Protein AF-A0A2E0S6U9-F1 (afdb_monomer)

Structure (mmCIF, N/CA/C/O backbone):
data_AF-A0A2E0S6U9-F1
#
_entry.id   AF-A0A2E0S6U9-F1
#
loop_
_atom_site.group_PDB
_atom_site.id
_atom_site.type_symbol
_atom_site.label_atom_id
_atom_site.label_alt_id
_atom_site.label_comp_id
_atom_site.label_asym_id
_atom_site.label_entity_id
_atom_site.label_seq_id
_atom_site.pdbx_PDB_ins_code
_atom_site.Cartn_x
_atom_site.Cartn_y
_atom_site.Cartn_z
_atom_site.occupancy
_atom_site.B_iso_or_equiv
_atom_site.auth_seq_id
_atom_site.auth_comp_id
_atom_site.auth_asym_id
_atom_site.auth_atom_id
_atom_site.pdbx_PDB_model_num
ATOM 1 N N . MET A 1 1 ? -7.285 19.232 7.018 1.00 40.34 1 MET A N 1
ATOM 2 C CA . MET A 1 1 ? -7.497 17.802 6.707 1.00 40.34 1 MET A CA 1
ATOM 3 C C . MET A 1 1 ? -6.427 17.408 5.700 1.00 40.34 1 MET A C 1
ATOM 5 O O . MET A 1 1 ? -6.322 18.082 4.688 1.00 40.34 1 MET A O 1
ATOM 9 N N . LYS A 1 2 ? -5.552 16.440 6.004 1.00 45.44 2 LYS A N 1
ATOM 10 C CA . LYS A 1 2 ? -4.539 15.976 5.040 1.00 45.44 2 LYS A CA 1
ATOM 11 C C . LYS A 1 2 ? -5.248 15.046 4.053 1.00 45.44 2 LYS A C 1
ATOM 13 O O . LYS A 1 2 ? -5.573 13.913 4.400 1.00 45.44 2 LYS A O 1
ATOM 18 N N . GLU A 1 3 ? -5.566 15.547 2.867 1.00 54.53 3 GLU A N 1
ATOM 19 C CA . GLU A 1 3 ? -6.102 14.721 1.787 1.00 54.53 3 GLU A CA 1
ATOM 20 C C . GLU A 1 3 ? -4.979 13.824 1.266 1.00 54.53 3 GLU A C 1
ATOM 22 O O . GLU A 1 3 ? -4.078 14.262 0.554 1.00 54.53 3 GLU A O 1
ATOM 27 N N . TYR A 1 4 ? -4.991 12.564 1.693 1.00 60.06 4 TYR A N 1
ATOM 28 C CA . TYR A 1 4 ? -4.04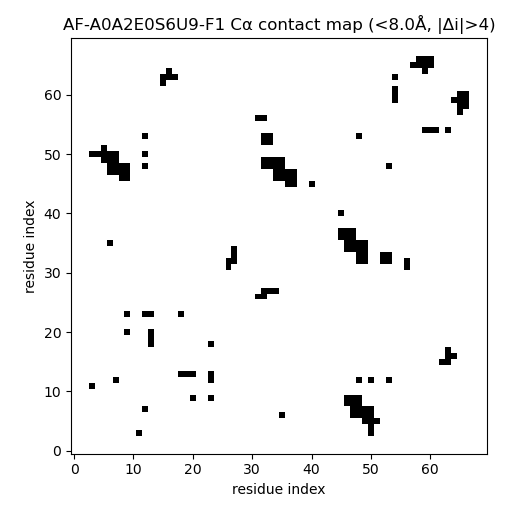8 11.577 1.189 1.00 60.06 4 TYR A CA 1
ATOM 29 C C . TYR A 1 4 ? -4.366 11.238 -0.271 1.00 60.06 4 TYR A C 1
ATOM 31 O O . TYR A 1 4 ? -5.535 10.979 -0.586 1.00 60.06 4 TYR A O 1
ATOM 39 N N . PRO A 1 5 ? -3.355 11.173 -1.155 1.00 69.50 5 PRO A N 1
ATOM 40 C CA . PRO A 1 5 ? -3.565 10.780 -2.538 1.00 69.50 5 PRO A CA 1
ATOM 41 C C . PRO A 1 5 ? -4.171 9.367 -2.621 1.00 69.50 5 PRO A C 1
ATOM 43 O O . PRO A 1 5 ? -3.943 8.527 -1.745 1.00 69.50 5 PRO A O 1
ATOM 46 N N . PRO A 1 6 ? -4.910 9.041 -3.698 1.00 77.94 6 PRO A N 1
ATOM 47 C CA . PRO A 1 6 ? -5.482 7.703 -3.885 1.00 77.94 6 PRO A CA 1
ATOM 48 C C . PRO A 1 6 ? -4.406 6.605 -3.956 1.00 77.94 6 PRO A C 1
ATOM 50 O O . PRO A 1 6 ? -4.676 5.438 -3.665 1.00 77.94 6 PRO A O 1
ATOM 53 N N . LEU A 1 7 ? -3.186 6.994 -4.329 1.00 84.69 7 LEU A N 1
ATOM 54 C CA . LEU A 1 7 ? -1.995 6.164 -4.402 1.00 84.69 7 LEU A CA 1
ATOM 55 C C . LEU A 1 7 ? -0.988 6.627 -3.350 1.00 84.69 7 LEU A C 1
ATOM 57 O O . LEU A 1 7 ? -0.287 7.614 -3.556 1.00 84.69 7 LEU A O 1
ATOM 61 N N . LEU A 1 8 ? -0.900 5.875 -2.263 1.00 84.69 8 LEU A N 1
ATOM 62 C CA . LEU A 1 8 ? -0.021 6.130 -1.136 1.00 84.69 8 LEU A CA 1
ATOM 63 C C . LEU A 1 8 ? 1.370 5.557 -1.373 1.00 84.69 8 LEU A C 1
ATOM 65 O O . LEU A 1 8 ? 1.548 4.427 -1.827 1.00 84.69 8 LEU A O 1
ATOM 69 N N . THR A 1 9 ? 2.384 6.308 -0.993 1.00 85.38 9 THR A N 1
ATOM 70 C CA . THR A 1 9 ? 3.734 5.791 -0.790 1.00 85.38 9 THR A CA 1
ATOM 71 C C . THR A 1 9 ? 3.775 4.786 0.372 1.00 85.38 9 THR A C 1
ATOM 73 O O . THR A 1 9 ? 2.876 4.754 1.211 1.00 85.38 9 THR A O 1
ATOM 76 N N . LYS A 1 10 ? 4.821 3.944 0.453 1.00 83.62 10 LYS A N 1
ATOM 77 C CA . LYS A 1 10 ? 5.001 3.034 1.602 1.00 83.62 10 LYS A CA 1
ATOM 78 C C . LYS A 1 10 ? 4.984 3.813 2.920 1.00 83.62 10 LYS A C 1
ATOM 80 O O . LYS A 1 10 ? 4.351 3.357 3.860 1.00 83.62 10 LYS A O 1
ATOM 85 N N . SER A 1 11 ? 5.648 4.967 2.977 1.00 83.50 11 SER A N 1
ATOM 86 C CA . SER A 1 11 ? 5.684 5.801 4.183 1.00 83.50 11 SER A CA 1
ATOM 87 C C . SER A 1 11 ? 4.306 6.359 4.521 1.00 83.50 11 SER A C 1
ATOM 89 O O . SER A 1 11 ? 3.875 6.229 5.657 1.00 83.50 11 SER A O 1
ATOM 91 N N . GLU A 1 12 ? 3.569 6.868 3.530 1.00 85.56 12 GLU A N 1
ATOM 92 C CA . GLU A 1 12 ? 2.222 7.402 3.765 1.00 85.56 12 GLU A CA 1
ATOM 93 C C . GLU A 1 12 ? 1.243 6.309 4.203 1.00 85.56 12 GLU A C 1
ATOM 95 O O . GLU A 1 12 ? 0.411 6.533 5.071 1.00 85.56 12 GLU A O 1
ATOM 100 N N . ALA A 1 13 ? 1.351 5.104 3.639 1.00 83.38 13 ALA A N 1
ATOM 101 C CA . ALA A 1 13 ? 0.542 3.966 4.059 1.00 83.38 13 ALA A CA 1
ATOM 102 C C . ALA A 1 13 ? 0.842 3.559 5.512 1.00 83.38 13 ALA A C 1
ATOM 104 O O . ALA A 1 13 ? -0.066 3.145 6.228 1.00 83.38 13 ALA A O 1
ATOM 105 N N . LEU A 1 14 ? 2.093 3.696 5.964 1.00 85.25 14 LEU A N 1
ATOM 106 C CA . LEU A 1 14 ? 2.480 3.449 7.356 1.00 85.25 14 LEU A CA 1
ATOM 107 C C . LEU A 1 14 ? 1.967 4.544 8.289 1.00 85.25 14 LEU A C 1
ATOM 109 O O . LEU A 1 14 ? 1.442 4.221 9.346 1.00 85.25 14 LEU A O 1
ATOM 113 N N . GLU A 1 15 ? 2.060 5.812 7.887 1.00 84.50 15 GLU A N 1
ATOM 114 C CA . GLU A 1 15 ? 1.502 6.932 8.655 1.00 84.50 15 GLU A CA 1
ATOM 115 C C . GLU A 1 15 ? -0.025 6.846 8.759 1.00 84.50 15 GLU A C 1
ATOM 117 O O . GLU A 1 15 ? -0.580 7.088 9.824 1.00 84.50 15 GLU A O 1
ATOM 122 N N . LEU A 1 16 ? -0.703 6.456 7.674 1.00 82.50 16 LEU A N 1
ATOM 123 C CA . LEU A 1 16 ? -2.158 6.316 7.633 1.00 82.50 16 LEU A CA 1
ATOM 124 C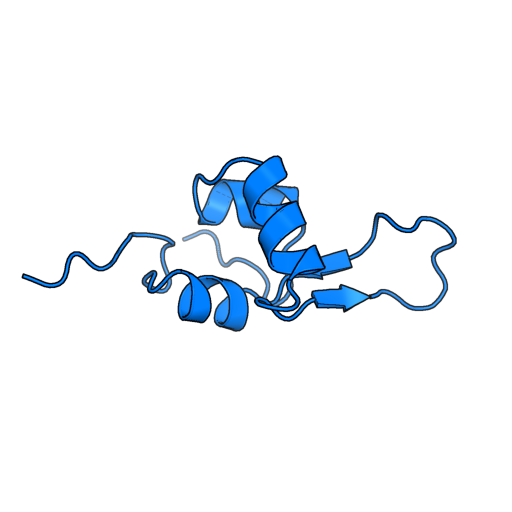 C . LEU A 1 16 ? -2.652 5.182 8.534 1.00 82.50 16 LEU A C 1
ATOM 126 O O . LEU A 1 16 ? -3.677 5.313 9.187 1.00 82.50 16 LEU A O 1
ATOM 130 N N . THR A 1 17 ? -1.957 4.047 8.526 1.00 80.31 17 THR A N 1
ATOM 131 C CA . THR A 1 17 ? -2.421 2.838 9.222 1.00 80.31 17 THR A CA 1
ATOM 132 C C . THR A 1 17 ? -1.825 2.678 10.617 1.00 80.31 17 THR A C 1
ATOM 134 O O . THR A 1 17 ? -2.262 1.819 11.379 1.00 80.31 17 THR A O 1
ATOM 137 N N . GLY A 1 18 ? -0.772 3.434 10.939 1.00 81.75 18 GLY A N 1
ATOM 138 C CA . GLY A 1 18 ? 0.045 3.214 12.133 1.00 81.75 18 GLY A CA 1
ATOM 139 C C . GLY A 1 18 ? 0.736 1.843 12.163 1.00 81.75 18 GLY A C 1
ATOM 140 O O . GLY A 1 18 ? 1.247 1.434 13.205 1.00 81.75 18 GLY A O 1
ATOM 141 N N . LEU A 1 19 ? 0.735 1.095 11.052 1.00 79.81 19 LEU A N 1
ATOM 142 C CA . LEU A 1 19 ? 1.280 -0.259 10.999 1.00 79.81 19 LEU A CA 1
ATOM 143 C C . LEU A 1 19 ? 2.798 -0.257 10.872 1.00 79.81 19 LEU A C 1
ATOM 145 O O . LEU A 1 19 ? 3.436 0.709 10.458 1.00 79.81 19 LEU A O 1
ATOM 149 N N . GLN A 1 20 ? 3.392 -1.411 11.165 1.00 82.75 20 GLN A N 1
ATOM 150 C CA . GLN A 1 20 ? 4.818 -1.605 10.963 1.00 82.75 20 GLN A CA 1
ATOM 151 C C . GLN A 1 20 ? 5.172 -1.871 9.484 1.00 82.75 20 GLN A C 1
ATOM 153 O O . GLN A 1 20 ? 4.444 -2.571 8.770 1.00 82.75 20 GLN A O 1
ATOM 158 N N . PRO A 1 21 ? 6.357 -1.420 9.023 1.00 83.44 21 PRO A N 1
ATOM 159 C CA . PRO A 1 21 ? 6.819 -1.579 7.639 1.00 83.44 21 PRO A CA 1
ATOM 160 C C . PRO A 1 21 ? 6.923 -3.033 7.178 1.00 83.44 21 PRO A C 1
ATOM 162 O O . PRO A 1 21 ? 6.826 -3.293 5.976 1.00 83.44 21 PRO A O 1
ATOM 165 N N . HIS A 1 22 ? 7.127 -3.971 8.108 1.00 85.06 22 HIS A N 1
ATOM 166 C CA . HIS A 1 22 ? 7.181 -5.402 7.819 1.00 85.06 22 HIS A CA 1
ATOM 167 C C . HIS A 1 22 ? 5.789 -5.970 7.492 1.00 85.06 22 HIS A C 1
ATOM 169 O O . HIS A 1 22 ? 5.661 -6.832 6.622 1.00 85.06 22 HIS A O 1
ATOM 175 N N . TYR A 1 23 ? 4.747 -5.470 8.163 1.00 85.00 23 TYR A N 1
ATOM 176 C CA . TYR A 1 23 ? 3.373 -5.929 7.989 1.00 85.00 23 TYR A CA 1
ATOM 177 C C . TYR A 1 23 ? 2.835 -5.473 6.635 1.00 85.00 23 TYR A C 1
ATOM 179 O O . TYR A 1 23 ? 2.290 -6.267 5.875 1.00 85.00 23 TYR A O 1
ATOM 187 N N . LEU A 1 24 ? 3.116 -4.222 6.271 1.00 82.25 24 LEU A N 1
ATOM 188 C CA . LEU A 1 24 ? 2.746 -3.665 4.974 1.00 82.25 24 LEU A CA 1
ATOM 189 C C . LEU A 1 24 ? 3.446 -4.397 3.807 1.00 82.25 24 LEU A C 1
ATOM 191 O O . LEU A 1 24 ? 2.834 -4.662 2.772 1.00 82.25 24 LEU A O 1
ATOM 195 N N . ASP A 1 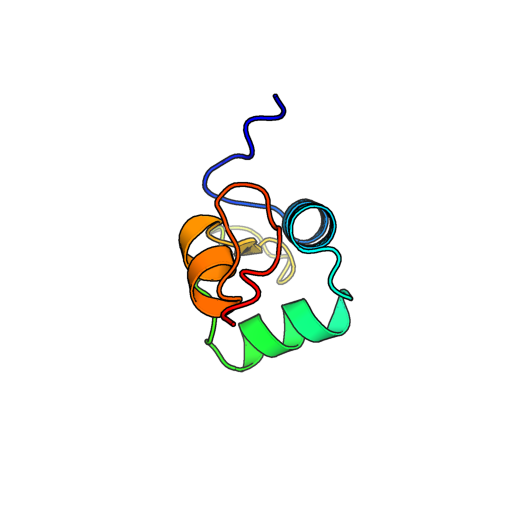25 ? 4.706 -4.818 3.993 1.00 84.31 25 ASP A N 1
ATOM 196 C CA . ASP A 1 25 ? 5.413 -5.655 3.009 1.00 84.31 25 ASP A CA 1
ATOM 197 C C . ASP A 1 25 ? 4.809 -7.064 2.905 1.00 84.31 25 ASP A C 1
ATOM 199 O O . ASP A 1 25 ? 4.700 -7.611 1.805 1.00 84.31 25 ASP A O 1
ATOM 203 N N . ARG A 1 26 ? 4.369 -7.635 4.036 1.00 86.56 26 ARG A N 1
ATOM 204 C CA . ARG A 1 26 ? 3.657 -8.918 4.076 1.00 86.56 26 ARG A CA 1
ATOM 205 C C . ARG A 1 26 ? 2.330 -8.832 3.321 1.00 86.56 26 ARG A C 1
ATOM 207 O O . ARG A 1 26 ? 2.099 -9.679 2.465 1.00 86.56 26 ARG A O 1
ATOM 214 N N . LEU A 1 27 ? 1.519 -7.799 3.560 1.00 84.81 27 LEU A N 1
ATOM 215 C CA . LEU A 1 27 ? 0.257 -7.571 2.842 1.00 84.81 27 LEU A CA 1
ATOM 216 C C . LEU A 1 27 ? 0.475 -7.513 1.326 1.00 84.81 27 LEU A C 1
ATOM 218 O O . LEU A 1 27 ? -0.233 -8.174 0.565 1.00 84.81 27 LEU A O 1
ATOM 222 N N . ARG A 1 28 ? 1.516 -6.793 0.886 1.00 84.56 28 ARG A N 1
ATOM 223 C CA . ARG A 1 28 ? 1.916 -6.753 -0.526 1.00 84.56 28 ARG A CA 1
ATOM 224 C C . ARG A 1 28 ? 2.315 -8.134 -1.047 1.00 84.56 28 ARG A C 1
ATOM 226 O O . ARG A 1 28 ? 1.871 -8.529 -2.120 1.00 84.56 28 ARG A O 1
ATOM 233 N N . LYS A 1 29 ? 3.174 -8.862 -0.324 1.00 84.56 29 LYS A N 1
ATOM 234 C CA . LYS A 1 29 ? 3.653 -10.199 -0.730 1.00 84.56 29 LYS A CA 1
ATOM 235 C C . LYS A 1 29 ? 2.524 -11.221 -0.814 1.00 84.56 29 LYS A C 1
ATOM 237 O O . LYS A 1 29 ? 2.548 -12.068 -1.696 1.00 84.56 29 LYS A O 1
ATOM 242 N N . MET A 1 30 ? 1.546 -11.118 0.079 1.00 85.69 30 MET A N 1
ATOM 243 C CA . MET A 1 30 ? 0.356 -11.967 0.099 1.00 85.69 30 MET A CA 1
ATOM 244 C C . MET A 1 30 ? -0.704 -11.532 -0.921 1.00 85.69 30 MET A C 1
ATOM 246 O O . MET A 1 30 ? -1.733 -12.188 -1.030 1.00 85.69 30 MET A O 1
ATOM 250 N N . ASN A 1 31 ? -0.462 -10.452 -1.678 1.00 81.94 31 ASN A N 1
ATOM 251 C CA . ASN A 1 31 ? -1.399 -9.904 -2.662 1.00 81.94 31 ASN A CA 1
ATOM 252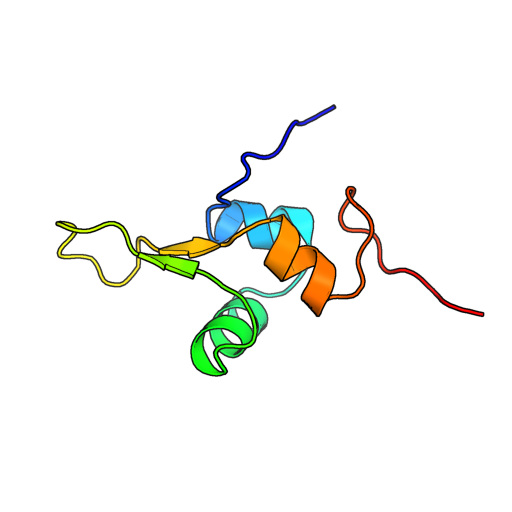 C C . ASN A 1 31 ? -2.763 -9.528 -2.046 1.00 81.94 31 ASN A C 1
ATOM 254 O O . ASN A 1 31 ? -3.797 -9.572 -2.706 1.00 81.94 31 ASN A O 1
ATOM 258 N N . LEU A 1 32 ? -2.750 -9.174 -0.757 1.00 84.44 32 LEU A N 1
ATOM 259 C CA . LEU A 1 32 ? -3.936 -8.812 0.022 1.00 84.44 32 LEU A CA 1
ATOM 260 C C . LEU A 1 32 ? -4.359 -7.357 -0.186 1.00 84.44 32 LEU A C 1
ATOM 262 O O . LEU A 1 32 ? -5.493 -6.997 0.111 1.00 84.44 32 LEU A O 1
ATOM 266 N N . VAL A 1 33 ? -3.435 -6.535 -0.681 1.00 85.19 33 VAL A N 1
ATOM 267 C CA . VAL A 1 33 ? -3.652 -5.123 -0.987 1.00 85.19 33 VAL A CA 1
ATOM 268 C C . VAL A 1 33 ? -3.160 -4.833 -2.395 1.00 85.19 33 VAL A C 1
ATOM 270 O O . VAL A 1 33 ? -2.060 -5.242 -2.787 1.00 85.19 33 VAL A O 1
ATOM 273 N N . LYS A 1 34 ? -3.956 -4.096 -3.166 1.00 85.38 34 LYS A N 1
ATOM 274 C CA . LYS A 1 34 ? -3.554 -3.641 -4.493 1.00 85.38 34 LYS A CA 1
ATOM 275 C C . LYS A 1 34 ? -2.435 -2.615 -4.391 1.00 85.38 34 LYS A C 1
ATOM 277 O O . LYS A 1 34 ? -2.517 -1.623 -3.661 1.00 85.38 34 LYS A O 1
ATOM 282 N N . VAL A 1 35 ? -1.410 -2.827 -5.212 1.00 86.00 35 VAL A N 1
ATOM 283 C CA . VAL A 1 35 ? -0.310 -1.886 -5.408 1.00 86.00 35 VAL A CA 1
ATOM 284 C C . VAL A 1 35 ? -0.157 -1.545 -6.882 1.00 86.00 35 VAL A C 1
ATOM 286 O O . VAL A 1 35 ? -0.191 -2.416 -7.749 1.00 86.00 35 VAL A O 1
ATOM 289 N N . TYR A 1 36 ? 0.041 -0.266 -7.165 1.00 84.62 36 TYR A N 1
ATOM 290 C CA . TYR A 1 36 ? 0.438 0.232 -8.466 1.00 84.62 36 TYR A CA 1
ATOM 291 C C . TYR A 1 36 ? 1.962 0.183 -8.584 1.00 84.62 36 TYR A C 1
ATOM 293 O O . TYR A 1 36 ? 2.682 0.818 -7.807 1.00 84.62 36 TYR A O 1
ATOM 301 N N . LYS A 1 37 ? 2.461 -0.581 -9.555 1.00 77.75 37 LYS A N 1
ATOM 302 C CA . LYS A 1 37 ? 3.881 -0.598 -9.913 1.00 77.75 37 LYS A CA 1
ATOM 303 C C . LYS A 1 37 ? 4.108 0.472 -10.972 1.00 77.75 37 LYS A C 1
ATOM 305 O O . LYS A 1 37 ? 3.498 0.408 -12.035 1.00 77.75 37 LYS A O 1
ATOM 310 N N . LEU A 1 38 ? 4.973 1.441 -10.686 1.00 76.19 38 LEU A N 1
ATOM 311 C CA . LEU A 1 38 ? 5.395 2.405 -11.698 1.00 76.19 38 LEU A CA 1
ATOM 312 C C . LEU A 1 38 ? 6.167 1.653 -12.795 1.00 76.19 38 LEU A C 1
ATOM 314 O O . LEU A 1 38 ? 7.136 0.953 -12.509 1.00 76.19 38 LEU A O 1
ATOM 318 N N . GLN A 1 39 ? 5.705 1.741 -14.044 1.00 65.06 39 GLN A N 1
ATOM 319 C CA . GLN A 1 39 ? 6.451 1.217 -15.190 1.00 65.06 39 GLN A CA 1
ATOM 320 C C . GLN A 1 39 ? 7.655 2.123 -15.477 1.00 65.06 39 GLN A C 1
ATOM 322 O O . GLN A 1 39 ? 7.532 3.344 -15.448 1.00 65.06 39 GLN A O 1
ATOM 327 N N . GLY A 1 40 ? 8.812 1.520 -15.768 1.00 65.00 40 GLY A N 1
ATOM 328 C CA . GLY A 1 40 ? 10.037 2.238 -16.149 1.00 65.00 40 GLY A CA 1
ATOM 329 C C . GLY A 1 40 ? 11.031 2.514 -15.015 1.00 65.00 40 GLY A C 1
ATOM 330 O O . GLY A 1 40 ? 12.125 2.999 -15.284 1.00 65.00 40 GLY A O 1
ATOM 331 N N . THR A 1 41 ? 10.718 2.173 -13.761 1.00 55.34 41 THR A N 1
ATOM 332 C CA . THR A 1 41 ? 11.655 2.326 -12.639 1.00 55.34 41 THR A CA 1
ATOM 333 C C . THR A 1 41 ? 12.417 1.022 -12.365 1.00 55.34 41 THR A C 1
ATOM 335 O O . THR A 1 41 ? 11.861 0.007 -11.952 1.00 55.34 41 THR A O 1
ATOM 338 N N . THR A 1 42 ? 13.742 1.042 -12.554 1.00 53.09 42 THR A N 1
ATOM 339 C CA . THR A 1 42 ? 14.654 -0.090 -12.257 1.00 53.09 42 THR A CA 1
ATOM 340 C C . THR A 1 42 ? 14.731 -0.413 -10.754 1.00 53.09 42 THR A C 1
ATOM 342 O O . THR A 1 42 ? 15.249 -1.454 -10.345 1.00 53.09 42 THR A O 1
ATOM 345 N N . ARG A 1 43 ? 14.184 0.454 -9.892 1.00 54.34 43 ARG A N 1
ATOM 346 C CA 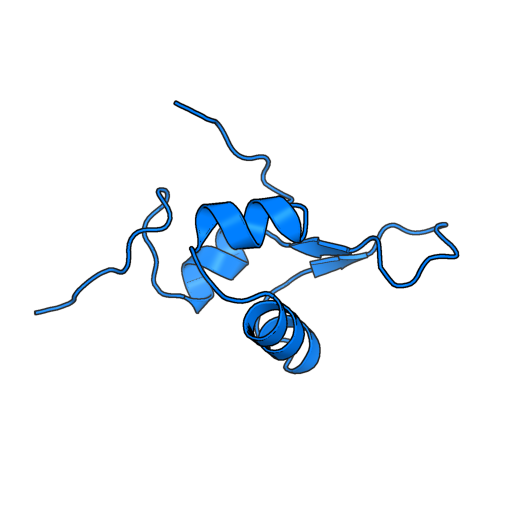. ARG A 1 43 ? 14.084 0.231 -8.448 1.00 54.34 43 ARG A CA 1
ATOM 347 C C . ARG A 1 43 ? 12.783 -0.500 -8.115 1.00 54.34 43 ARG A C 1
ATOM 349 O O . ARG A 1 43 ? 11.719 0.103 -8.041 1.00 54.34 43 ARG A O 1
ATOM 356 N N . ARG A 1 44 ? 12.897 -1.789 -7.765 1.00 52.56 44 ARG A N 1
ATOM 357 C CA . ARG A 1 44 ? 11.815 -2.661 -7.236 1.00 52.56 44 ARG A CA 1
ATOM 358 C C . ARG A 1 44 ? 11.025 -2.091 -6.035 1.00 52.56 44 ARG A C 1
ATOM 360 O O . ARG A 1 44 ? 10.058 -2.713 -5.596 1.00 52.56 44 ARG A O 1
ATOM 367 N N . SER A 1 45 ? 11.433 -0.950 -5.486 1.00 57.09 45 SER A N 1
ATOM 368 C CA . SER A 1 45 ? 10.850 -0.325 -4.297 1.00 57.09 45 SER A CA 1
ATOM 369 C C . SER A 1 45 ? 9.828 0.773 -4.598 1.00 57.09 45 SER A C 1
ATOM 371 O O . SER A 1 45 ? 9.119 1.180 -3.681 1.00 57.09 45 SER A O 1
ATOM 373 N N . GLU A 1 46 ? 9.697 1.234 -5.845 1.00 69.88 46 GLU A N 1
ATOM 374 C CA . GLU A 1 46 ? 8.714 2.265 -6.209 1.00 69.88 46 GLU A CA 1
ATOM 375 C C . GLU A 1 46 ? 7.360 1.633 -6.560 1.00 69.88 46 GLU A C 1
ATOM 377 O O . GLU A 1 46 ? 6.946 1.528 -7.713 1.00 69.88 46 GLU A O 1
ATOM 382 N N . CYS A 1 47 ? 6.673 1.157 -5.521 1.00 75.81 47 CYS A N 1
ATOM 383 C CA . CYS A 1 47 ? 5.278 0.726 -5.584 1.00 75.81 47 CYS A CA 1
ATOM 384 C C . CYS A 1 47 ? 4.419 1.708 -4.781 1.00 75.81 47 CYS A C 1
ATOM 386 O O . CYS A 1 47 ? 4.804 2.092 -3.675 1.00 75.81 47 CYS A O 1
ATOM 388 N N . ARG A 1 48 ? 3.247 2.071 -5.307 1.00 84.94 48 ARG A N 1
ATOM 389 C CA . ARG A 1 48 ? 2.241 2.855 -4.580 1.00 84.94 48 ARG A CA 1
ATOM 390 C C . ARG A 1 48 ? 1.090 1.958 -4.139 1.00 84.94 48 ARG A C 1
ATOM 392 O O . ARG A 1 48 ? 0.656 1.105 -4.900 1.00 84.94 48 ARG A O 1
ATOM 399 N N . TYR A 1 49 ? 0.599 2.130 -2.925 1.00 85.81 49 TYR A N 1
ATOM 400 C CA . TYR A 1 49 ? -0.512 1.387 -2.342 1.00 85.81 49 TYR A CA 1
ATOM 401 C C . TYR A 1 49 ? -1.820 2.114 -2.619 1.00 85.81 49 TYR A C 1
ATOM 403 O O . TYR A 1 49 ? -1.900 3.327 -2.453 1.00 85.81 49 TYR A O 1
ATOM 411 N N . TYR A 1 50 ? -2.863 1.395 -3.021 1.00 87.12 50 TYR A N 1
ATOM 412 C CA . TYR A 1 50 ? -4.177 2.018 -3.157 1.00 87.12 50 TYR A CA 1
ATOM 413 C C . TYR A 1 50 ? -4.774 2.266 -1.772 1.00 87.12 50 TYR A C 1
ATOM 415 O O . TYR A 1 50 ? -5.041 1.308 -1.049 1.00 87.12 50 TYR A O 1
ATOM 423 N N . LYS A 1 51 ? -5.025 3.537 -1.422 1.00 84.69 51 LYS A N 1
ATOM 424 C CA . LYS A 1 51 ? -5.601 3.932 -0.121 1.00 84.69 51 LYS A CA 1
ATOM 425 C C . LYS A 1 51 ? -6.866 3.132 0.193 1.00 84.69 51 LYS A C 1
ATOM 427 O O . LYS A 1 51 ? -6.963 2.518 1.248 1.00 84.69 51 LYS A O 1
ATOM 432 N N . ASN A 1 52 ? -7.805 3.097 -0.751 1.00 82.94 52 ASN A N 1
ATOM 433 C CA . ASN A 1 52 ? -9.097 2.436 -0.567 1.00 82.94 52 ASN A CA 1
ATOM 434 C C . ASN A 1 52 ? -8.967 0.926 -0.339 1.00 82.94 52 ASN A C 1
ATOM 436 O O . ASN A 1 52 ? -9.688 0.354 0.470 1.00 82.94 52 ASN A O 1
ATOM 440 N N . ASP A 1 53 ? -8.048 0.282 -1.055 1.00 85.25 53 ASP A N 1
ATOM 441 C CA . ASP A 1 53 ? -7.837 -1.164 -0.970 1.00 85.25 53 ASP A CA 1
ATOM 442 C C . ASP A 1 53 ? -7.160 -1.532 0.360 1.00 85.25 53 ASP A C 1
ATOM 444 O O . ASP A 1 53 ? -7.573 -2.471 1.037 1.00 85.25 53 ASP A O 1
ATOM 448 N N . LEU A 1 54 ? -6.189 -0.713 0.782 1.00 83.88 54 LEU A N 1
ATOM 449 C CA . LEU A 1 54 ? -5.507 -0.822 2.068 1.00 83.88 54 LEU A CA 1
ATOM 450 C C . LEU A 1 54 ? -6.492 -0.665 3.240 1.00 83.88 54 LEU A C 1
ATOM 452 O O . LEU A 1 54 ? -6.541 -1.521 4.120 1.00 83.88 54 LEU A O 1
ATOM 456 N N . LEU A 1 55 ? -7.313 0.391 3.217 1.00 82.38 55 LEU A N 1
ATOM 457 C CA . LEU A 1 55 ? -8.336 0.656 4.233 1.00 82.38 55 LEU A CA 1
ATOM 458 C C . LEU A 1 55 ? -9.396 -0.448 4.274 1.00 82.38 55 LEU A C 1
ATOM 460 O O . LEU A 1 55 ? -9.738 -0.935 5.349 1.00 82.38 55 LEU A O 1
ATOM 464 N N . LYS A 1 56 ? -9.865 -0.900 3.104 1.00 82.69 56 LYS A N 1
ATOM 465 C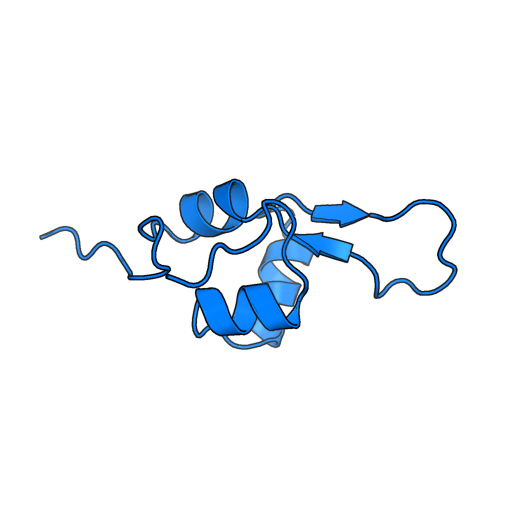 CA . LYS A 1 56 ? -10.833 -1.997 2.993 1.00 82.69 56 LYS A CA 1
ATOM 466 C C . LYS A 1 56 ? -10.288 -3.294 3.583 1.00 82.69 56 LYS A C 1
ATOM 468 O O . LYS A 1 56 ? -11.016 -3.988 4.288 1.00 82.69 56 LYS A O 1
ATOM 473 N N . HIS A 1 57 ? -9.027 -3.623 3.305 1.00 83.12 57 HIS A N 1
ATOM 474 C CA . HIS A 1 57 ? -8.398 -4.827 3.838 1.00 83.12 57 HIS A CA 1
ATOM 475 C C . HIS A 1 57 ? -8.233 -4.759 5.362 1.00 83.12 57 HIS A C 1
ATOM 477 O O . HIS A 1 57 ? -8.517 -5.727 6.061 1.00 83.12 57 HIS A O 1
ATOM 483 N N . LEU A 1 58 ? -7.823 -3.598 5.875 1.00 79.06 58 LEU A N 1
ATOM 484 C CA . LEU A 1 58 ? -7.606 -3.367 7.303 1.00 79.06 58 LEU A CA 1
ATOM 485 C C . LEU A 1 58 ? -8.895 -3.076 8.084 1.00 79.06 58 LEU A C 1
ATOM 487 O O . LEU A 1 58 ? -8.827 -2.887 9.295 1.00 79.06 58 LEU A O 1
ATOM 491 N N . LYS A 1 59 ? -10.058 -3.043 7.413 1.00 77.62 59 LYS A N 1
ATOM 492 C CA . LYS A 1 59 ? -11.349 -2.623 7.987 1.00 77.62 59 LYS A CA 1
ATOM 493 C C . LYS A 1 59 ? -11.248 -1.280 8.724 1.00 77.62 59 LYS A C 1
ATOM 495 O O . LYS A 1 59 ? -11.828 -1.091 9.791 1.00 77.62 59 LYS A O 1
ATOM 500 N N . MET A 1 60 ? -10.487 -0.359 8.147 1.00 72.25 60 MET A N 1
ATOM 501 C CA . MET A 1 60 ? -10.281 0.975 8.693 1.00 72.25 60 MET A CA 1
ATOM 502 C C . MET A 1 60 ? -11.241 1.980 8.053 1.00 72.25 60 MET A C 1
ATOM 504 O O . MET A 1 60 ? -11.580 1.857 6.874 1.00 72.25 60 MET A O 1
ATOM 508 N N . ASP A 1 61 ? -11.652 2.992 8.815 1.00 67.69 61 ASP A N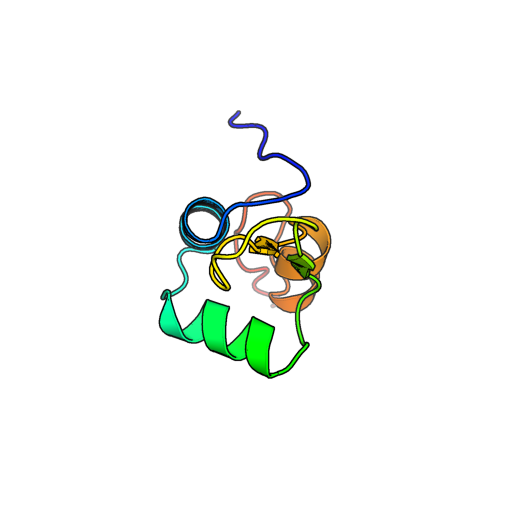 1
ATOM 509 C CA . ASP A 1 61 ? -12.364 4.157 8.278 1.00 67.69 61 ASP A CA 1
ATOM 510 C C . ASP A 1 61 ? -11.465 5.006 7.372 1.00 67.69 61 ASP A C 1
ATOM 512 O O . ASP A 1 61 ? -10.242 4.876 7.378 1.00 67.69 61 ASP A O 1
ATOM 516 N N . GLU A 1 62 ? -12.051 5.950 6.628 1.00 64.38 62 GLU A N 1
ATOM 517 C CA . GLU A 1 62 ? -11.338 6.864 5.712 1.00 64.38 62 GLU A CA 1
ATOM 518 C C . GLU A 1 62 ? -10.203 7.679 6.367 1.00 64.38 62 GLU A C 1
ATOM 520 O O . GLU A 1 62 ? -9.362 8.261 5.666 1.00 64.38 62 GLU A O 1
ATOM 525 N N . GLN A 1 63 ? -10.181 7.688 7.702 1.00 62.41 63 GLN A N 1
ATOM 526 C CA . GLN A 1 63 ? -9.199 8.326 8.574 1.00 62.41 63 GLN A CA 1
ATOM 527 C C . GLN A 1 63 ? -8.070 7.394 9.055 1.00 62.41 63 GLN A C 1
ATOM 529 O O . GLN A 1 63 ? -7.154 7.877 9.709 1.00 62.41 63 GLN A O 1
ATOM 534 N N . GLY A 1 64 ? -8.104 6.092 8.745 1.00 60.44 64 GLY A N 1
ATOM 535 C CA . GLY A 1 64 ? -7.109 5.121 9.225 1.00 60.44 64 GLY A CA 1
ATOM 536 C C . GLY A 1 64 ? -7.357 4.602 10.647 1.00 60.44 64 GLY A C 1
ATOM 537 O O . GLY A 1 64 ? -6.482 3.973 11.230 1.00 60.44 64 GLY A O 1
ATOM 538 N N . ASN A 1 65 ? -8.544 4.842 11.209 1.00 65.75 65 ASN A N 1
ATOM 539 C CA . ASN A 1 65 ? -8.940 4.294 12.506 1.00 65.75 65 ASN A CA 1
ATOM 540 C C . ASN A 1 65 ? -9.541 2.897 12.332 1.00 65.75 65 ASN A C 1
ATOM 542 O O . ASN A 1 65 ? -10.286 2.661 11.379 1.00 65.75 65 ASN A O 1
ATOM 546 N N . TYR A 1 66 ? -9.224 1.978 13.244 1.00 61.38 66 TYR A N 1
ATOM 547 C CA . TYR A 1 66 ? -9.842 0.655 13.273 1.00 61.38 66 TYR A CA 1
ATOM 548 C C . TYR A 1 66 ? -11.331 0.802 13.584 1.00 61.38 66 TYR A C 1
ATOM 550 O O . TYR A 1 66 ? -11.690 1.433 14.578 1.00 61.38 66 TYR A O 1
ATOM 558 N N . LYS A 1 67 ? -12.195 0.194 12.763 1.00 56.22 67 LYS A N 1
ATOM 559 C CA . LYS A 1 67 ? -13.581 -0.027 13.171 1.00 56.22 67 LYS A CA 1
ATOM 560 C C . LYS A 1 67 ? -13.594 -1.106 14.243 1.00 56.22 67 LYS A C 1
ATOM 562 O O . LYS A 1 67 ? -13.581 -2.292 13.911 1.00 56.22 67 LYS A O 1
ATOM 567 N N . GLU A 1 68 ? -13.597 -0.704 15.510 1.00 48.28 68 GLU A N 1
ATOM 568 C CA . GLU A 1 68 ? -14.132 -1.561 16.566 1.00 48.28 68 GLU A CA 1
ATOM 569 C C . GLU A 1 68 ? -15.600 -1.828 16.214 1.00 48.28 68 GLU A C 1
ATOM 571 O O . GLU A 1 68 ? -16.429 -0.920 16.197 1.00 48.28 68 GLU A O 1
ATOM 576 N N . TYR 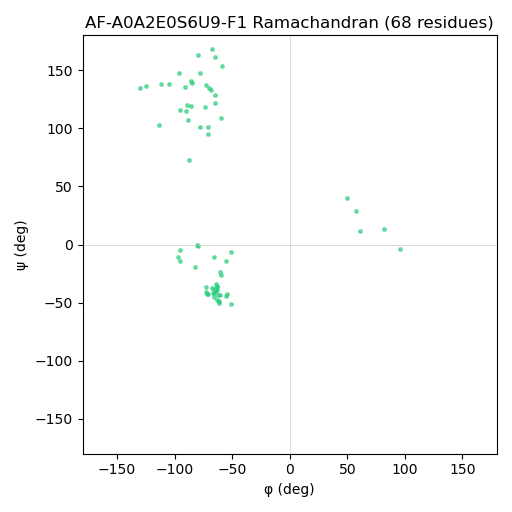A 1 69 ? -15.889 -3.062 15.807 1.00 52.91 69 TYR A N 1
ATOM 577 C CA . TYR A 1 69 ? -17.251 -3.573 15.789 1.00 52.91 69 TYR A CA 1
ATOM 578 C C . TYR A 1 69 ? -17.483 -4.212 17.161 1.00 52.91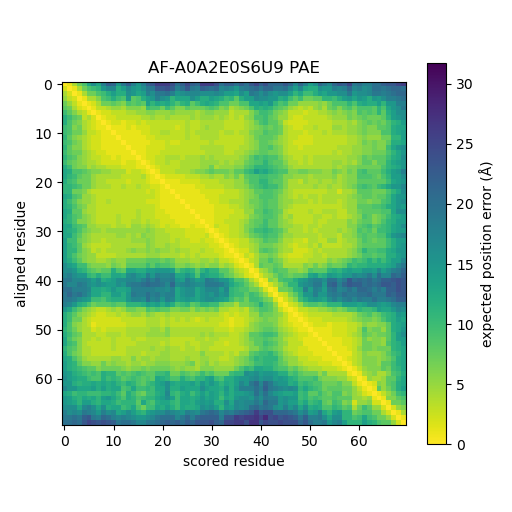 69 TYR A C 1
ATOM 580 O O . TYR A 1 69 ? -16.784 -5.174 17.488 1.00 52.91 69 TYR A O 1
ATOM 588 N N . ASP A 1 70 ? -18.402 -3.615 17.923 1.00 43.16 70 ASP A N 1
ATOM 589 C CA . ASP A 1 70 ? -19.041 -4.163 19.132 1.00 43.16 70 ASP A CA 1
ATOM 590 C C . ASP A 1 70 ? -19.795 -5.468 18.814 1.00 43.16 70 ASP A C 1
ATOM 592 O O . ASP A 1 70 ? -20.437 -5.528 17.731 1.00 43.16 70 ASP A O 1
#

Mean predicted aligned error: 8.03 Å

Sequence (70 aa):
MKEYPPLLTKSEALELTGLQPHYLDRLRKMNLVKVYKLQGTTRRSECRYYKNDLLKHLKMDEQGNYKEYD

Secondary structure (DSSP, 8-state):
-----SEE-HHHHHHHH---HHHHHHHHHTT-S-EEEPTT-S-TT-EEEEHHHHHHHHTB-TTS-B----

pLDDT: mean 74.65, std 13.05, range [40.34, 87.12]

Radius of gyration: 12.24 Å; Cα contacts (8 Å, |Δi|>4): 81; chains: 1; bounding box: 34×30×35 Å

Nearest PDB structures (foldseek):
  4j2n-assembly1_A  TM=8.654E-01  e=4.025E-02  Pukovnikvirus pukovnik
  6amk-assembly1_A  TM=7.686E-01  e=3.077E-02  Streptomyces venezuelae
  2zhh-assembly1_A-2  TM=6.241E-01  e=4.924E-02  Escherichia coli K-12
  7xn2-assembly1_A-2  TM=7.211E-01  e=3.021E-01  Nostoc sp. PCC 7120 = FACHB-418
  6lnd-assembly1_K-2  TM=6.344E-01  e=3.629E+00  Vibrio cholerae

Foldseek 3Di:
DPPADQWAALVRLCVQQVDDSVVVVVCVVVVQFDWDDDPPDPDPRPITTGLVSSCVSQVHDNRNHHPPDD

Solvent-accessible surface area (backbone atoms only — not comparable to full-atom values): 4276 Å² total; per-residue (Å²): 133,90,82,73,57,67,62,22,46,69,65,54,50,28,68,45,56,72,52,57,77,67,56,58,51,46,37,49,75,69,64,64,34,58,63,50,70,59,84,91,58,92,55,92,76,61,46,27,35,31,44,68,42,45,27,60,66,66,49,28,46,103,79,41,46,74,62,82,78,131